Protein AF-A0A1Q3USV7-F1 (afdb_monomer_lite)

Sequence (73 aa):
MARMSCFAPIGYLLHRTRADGTEGLLMAPDLATAVRDAAMGEGWTAQQITCGRDVVLEGDALRAAIAASRRNA

Foldseek 3Di:
DDPPPPPDFQAKWWWKAAPVGDIDIDGDNYDLRSLLCCLVVVRIHTAFIATPHHTPDGDVRSVVSNVVSVVVD

Secondary structure (DSSP, 8-state):
-------S---EEEEEEETT--EEEEEESSHHHHHHHHHH-TTEEEEEEEETTEEEEEHHHHHHHHHHHHH--

Structure (mmCIF, N/CA/C/O backbone):
data_AF-A0A1Q3USV7-F1
#
_entry.id   AF-A0A1Q3USV7-F1
#
loop_
_atom_site.group_PDB
_atom_site.id
_atom_site.type_symbol
_atom_site.label_atom_id
_atom_site.label_alt_id
_atom_site.label_comp_id
_atom_site.label_asym_id
_atom_site.label_entity_id
_atom_site.label_seq_id
_atom_site.pdbx_PDB_ins_code
_atom_site.Cartn_x
_atom_site.Cartn_y
_atom_site.Cartn_z
_atom_site.occupancy
_atom_site.B_iso_or_equiv
_atom_site.auth_seq_id
_atom_site.auth_comp_id
_atom_site.auth_asym_id
_atom_site.auth_atom_id
_atom_site.pdbx_PDB_model_num
ATOM 1 N N . MET A 1 1 ? -8.342 -3.547 -36.554 1.00 39.47 1 MET A N 1
ATOM 2 C CA . MET A 1 1 ? -8.943 -3.011 -35.314 1.00 39.47 1 MET A CA 1
ATOM 3 C C . MET A 1 1 ? -8.047 -3.423 -34.151 1.00 39.47 1 MET A C 1
ATOM 5 O O . MET A 1 1 ? -8.222 -4.496 -33.593 1.00 39.47 1 MET A O 1
ATOM 9 N N . ALA A 1 2 ? -6.987 -2.655 -33.885 1.00 45.44 2 ALA A N 1
ATOM 10 C CA . ALA A 1 2 ? -6.029 -2.984 -32.834 1.00 45.44 2 ALA A CA 1
ATOM 11 C C . ALA A 1 2 ? -6.586 -2.479 -31.501 1.00 45.44 2 ALA A C 1
ATOM 13 O O . ALA A 1 2 ? -6.621 -1.276 -31.250 1.00 45.44 2 ALA A O 1
ATOM 14 N N . ARG A 1 3 ? -7.079 -3.397 -30.666 1.00 47.81 3 ARG A N 1
ATOM 15 C CA . ARG A 1 3 ? -7.423 -3.091 -29.278 1.00 47.81 3 ARG A CA 1
ATOM 16 C C . ARG A 1 3 ? -6.097 -2.885 -28.552 1.00 47.81 3 ARG A C 1
ATOM 18 O O . ARG A 1 3 ? -5.444 -3.848 -28.161 1.00 47.81 3 ARG A O 1
ATOM 25 N N . MET A 1 4 ? -5.657 -1.632 -28.481 1.00 43.00 4 MET A N 1
ATOM 26 C CA . MET A 1 4 ? -4.510 -1.229 -27.682 1.00 43.00 4 MET A CA 1
ATOM 27 C C . MET A 1 4 ? -4.897 -1.444 -26.221 1.00 43.00 4 MET A C 1
ATOM 29 O O . MET A 1 4 ? -5.556 -0.622 -25.592 1.00 43.00 4 MET A O 1
ATOM 33 N N . SER A 1 5 ? -4.597 -2.638 -25.723 1.00 44.12 5 SER A N 1
ATOM 34 C CA . SER A 1 5 ? -4.797 -3.011 -24.333 1.00 44.12 5 SER A CA 1
ATOM 35 C C . SER A 1 5 ? -3.725 -2.287 -23.523 1.00 44.12 5 SER A C 1
ATOM 37 O O . SER A 1 5 ? -2.687 -2.863 -23.229 1.00 44.12 5 SER A O 1
ATOM 39 N N . CYS A 1 6 ? -3.946 -1.021 -23.161 1.00 49.31 6 CYS A N 1
ATOM 40 C CA . CYS A 1 6 ? -3.069 -0.282 -22.240 1.00 49.31 6 CYS A CA 1
ATOM 41 C C . CYS A 1 6 ? -3.079 -0.848 -20.801 1.00 49.31 6 CYS A C 1
ATOM 43 O O . CYS A 1 6 ? -2.656 -0.176 -19.869 1.00 49.31 6 CYS A O 1
ATOM 45 N N . PHE A 1 7 ? -3.559 -2.075 -20.598 1.00 52.53 7 PHE A N 1
ATOM 46 C CA . PHE A 1 7 ? -3.556 -2.774 -19.319 1.00 52.53 7 PHE A CA 1
ATOM 47 C C . PHE A 1 7 ? -2.244 -3.559 -19.168 1.00 52.53 7 PHE A C 1
ATOM 49 O O . PHE A 1 7 ? -2.225 -4.786 -19.115 1.00 52.53 7 PHE A O 1
ATOM 56 N N . ALA A 1 8 ? -1.118 -2.844 -19.119 1.00 53.16 8 ALA A N 1
ATOM 57 C CA . ALA A 1 8 ? 0.005 -3.335 -18.322 1.00 53.16 8 ALA A CA 1
ATOM 58 C C . ALA A 1 8 ? -0.472 -3.357 -16.857 1.00 53.16 8 ALA 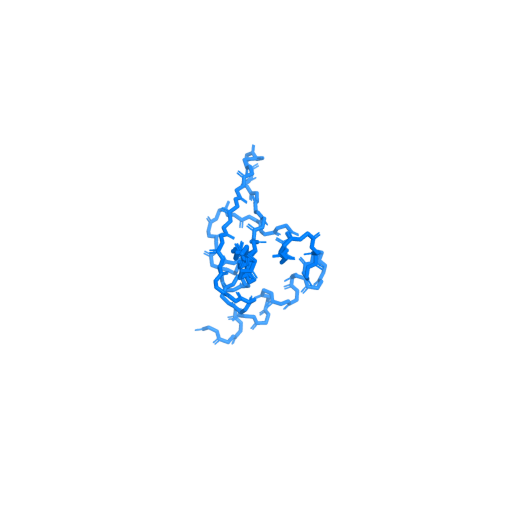A C 1
ATOM 60 O O . ALA A 1 8 ? -1.306 -2.509 -16.525 1.00 53.16 8 ALA A O 1
ATOM 61 N N . PRO A 1 9 ? -0.036 -4.288 -15.987 1.00 55.19 9 PRO A N 1
ATOM 62 C CA . PRO A 1 9 ? -0.389 -4.217 -14.574 1.00 55.19 9 PRO A CA 1
ATOM 63 C C . PRO A 1 9 ? 0.039 -2.838 -14.069 1.00 55.19 9 PRO A C 1
ATOM 65 O O . PRO A 1 9 ? 1.224 -2.525 -13.985 1.00 55.19 9 PRO A O 1
ATOM 68 N N . ILE A 1 10 ? -0.954 -1.974 -13.864 1.00 66.50 10 ILE A N 1
ATOM 69 C CA . ILE A 1 10 ? -0.787 -0.640 -13.306 1.00 66.50 10 ILE A CA 1
ATOM 70 C C . ILE A 1 10 ? -0.216 -0.936 -11.924 1.00 66.50 10 ILE A C 1
ATOM 72 O O . ILE A 1 10 ? -0.866 -1.665 -11.179 1.00 66.50 10 ILE A O 1
ATOM 76 N N . GLY A 1 11 ? 1.027 -0.526 -11.667 1.00 84.00 11 GLY A N 1
ATOM 77 C CA . GLY A 1 11 ? 1.836 -1.010 -10.546 1.00 84.00 11 GLY A CA 1
ATOM 78 C C . GLY A 1 11 ? 1.156 -0.940 -9.174 1.00 84.00 11 GLY A C 1
ATOM 79 O O . GLY A 1 11 ? 0.045 -0.441 -9.004 1.00 84.00 11 GLY A O 1
ATOM 80 N N . TYR A 1 12 ? 1.847 -1.430 -8.155 1.00 92.62 12 TYR A N 1
ATOM 81 C CA . TYR A 1 12 ? 1.303 -1.445 -6.803 1.00 92.62 12 TYR A CA 1
ATOM 82 C C . TYR A 1 12 ? 1.178 -0.014 -6.277 1.00 92.62 12 TYR A C 1
ATOM 84 O O . TYR A 1 12 ? 2.133 0.758 -6.308 1.00 92.62 12 TYR A O 1
ATOM 92 N N . LEU A 1 13 ? -0.007 0.346 -5.799 1.00 94.88 13 LEU A N 1
ATOM 93 C CA . LEU A 1 13 ? -0.303 1.661 -5.249 1.00 94.88 13 LEU A CA 1
ATOM 94 C C . LEU A 1 13 ? -0.331 1.573 -3.729 1.00 94.88 13 LEU A C 1
ATOM 96 O O . LEU A 1 13 ? -1.214 0.935 -3.156 1.00 94.88 13 LEU A O 1
ATOM 100 N N . LEU A 1 14 ? 0.626 2.235 -3.090 1.00 95.44 14 LEU A N 1
ATOM 101 C CA . LEU A 1 14 ? 0.666 2.461 -1.656 1.00 95.44 14 LEU A CA 1
ATOM 102 C C . LEU A 1 14 ? -0.185 3.683 -1.309 1.00 95.44 14 LEU A C 1
ATOM 104 O O . LEU A 1 14 ? 0.136 4.812 -1.684 1.00 95.44 14 LEU A O 1
ATOM 108 N N . HIS A 1 15 ? -1.239 3.450 -0.538 1.00 95.56 15 HIS A N 1
ATOM 109 C CA . HIS A 1 15 ? -2.054 4.484 0.085 1.00 95.56 15 HIS A CA 1
ATOM 110 C C . HIS A 1 15 ? -1.470 4.804 1.453 1.00 95.56 15 HIS A C 1
ATOM 112 O O . HIS A 1 15 ? -1.235 3.905 2.266 1.00 95.56 15 HIS A O 1
ATOM 118 N N . ARG A 1 16 ? -1.230 6.083 1.716 1.00 95.12 16 ARG A N 1
ATOM 119 C CA . ARG A 1 16 ? -0.599 6.550 2.948 1.00 95.12 16 ARG A CA 1
ATOM 120 C C . ARG A 1 16 ? -1.209 7.858 3.418 1.00 95.12 16 ARG A C 1
ATOM 122 O O . ARG A 1 16 ? -1.672 8.656 2.613 1.00 95.12 16 ARG A O 1
ATOM 129 N N . THR A 1 17 ? -1.165 8.094 4.716 1.00 95.94 17 THR A N 1
ATOM 130 C CA . THR A 1 17 ? -1.686 9.306 5.349 1.00 95.94 17 THR A CA 1
ATOM 131 C C . THR A 1 17 ? -0.627 9.958 6.219 1.00 95.94 17 THR A C 1
ATOM 133 O O . THR A 1 17 ? 0.209 9.286 6.821 1.00 95.94 17 THR A O 1
ATOM 136 N N . ARG A 1 18 ? -0.635 11.285 6.288 1.00 94.38 18 ARG A N 1
ATOM 137 C CA . ARG A 1 18 ? 0.137 12.036 7.282 1.00 94.38 18 ARG A CA 1
ATOM 138 C C . ARG A 1 18 ? -0.649 12.184 8.580 1.00 94.38 18 ARG A C 1
ATOM 140 O O . ARG A 1 18 ? -1.863 11.995 8.614 1.00 94.38 18 ARG A O 1
ATOM 147 N N . ALA A 1 19 ? 0.049 12.570 9.646 1.00 91.62 19 ALA A N 1
ATOM 148 C CA . ALA A 1 19 ? -0.562 12.855 10.947 1.00 91.62 19 ALA A CA 1
ATOM 149 C C . ALA A 1 19 ? -1.575 14.019 10.910 1.00 91.62 19 ALA A C 1
ATOM 151 O O . ALA A 1 19 ? -2.456 14.082 11.759 1.00 91.62 19 ALA A O 1
ATOM 152 N N . ASP A 1 20 ? -1.469 14.913 9.922 1.00 93.38 20 ASP A N 1
ATOM 153 C C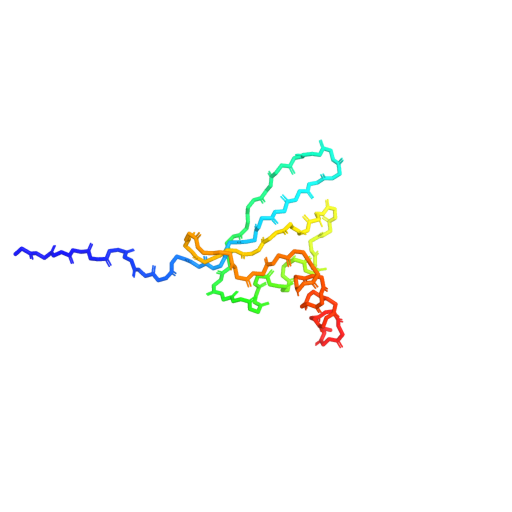A . ASP A 1 20 ? -2.420 16.007 9.676 1.00 93.38 20 ASP A CA 1
ATOM 154 C C . ASP A 1 20 ? -3.668 15.570 8.881 1.00 93.38 20 ASP A C 1
ATOM 156 O O . ASP A 1 20 ? -4.537 16.391 8.598 1.00 93.38 20 ASP A O 1
ATOM 160 N N . GLY A 1 21 ? -3.766 14.284 8.522 1.00 92.75 21 GLY A N 1
ATOM 161 C CA . GLY A 1 21 ? -4.855 13.726 7.722 1.00 92.75 21 GLY A CA 1
ATOM 162 C C . GLY A 1 21 ? -4.649 13.830 6.209 1.00 92.75 21 GLY A C 1
ATOM 163 O O . GLY A 1 21 ? -5.486 13.329 5.464 1.00 92.75 21 GLY A O 1
ATOM 164 N N . THR A 1 22 ? -3.548 14.422 5.731 1.00 94.81 22 THR A N 1
ATOM 165 C CA . THR A 1 22 ? -3.256 14.498 4.293 1.00 94.81 22 THR A CA 1
ATOM 166 C C . THR A 1 22 ? -3.092 13.100 3.711 1.00 94.81 22 THR A C 1
ATOM 168 O O . THR A 1 22 ? -2.230 12.333 4.148 1.00 94.81 22 THR A O 1
ATOM 171 N N . GLU A 1 23 ? -3.883 12.788 2.691 1.00 95.06 23 GLU A N 1
ATOM 172 C CA . GLU A 1 23 ? -3.783 11.542 1.939 1.00 95.06 23 GLU A CA 1
ATOM 173 C C . GLU A 1 23 ? -2.718 11.650 0.844 1.00 95.06 23 GLU A C 1
ATOM 175 O O . GLU A 1 23 ? -2.532 12.685 0.202 1.00 95.06 23 GLU A O 1
ATOM 180 N N . GLY A 1 24 ? -1.995 10.558 0.629 1.00 92.69 24 GLY A N 1
ATOM 181 C CA . GLY A 1 2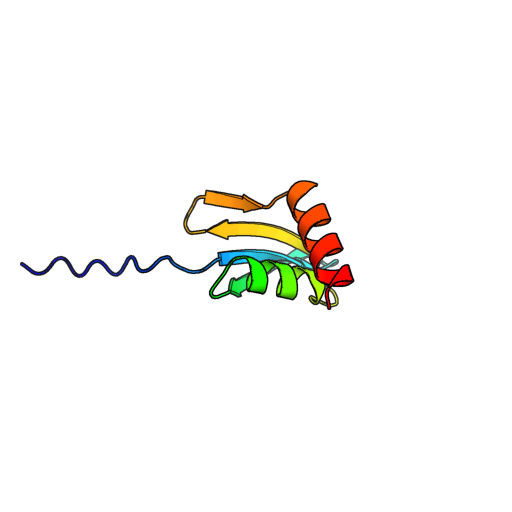4 ? -0.954 10.448 -0.374 1.00 92.69 24 GLY A CA 1
ATOM 182 C C . GLY A 1 24 ? -0.978 9.078 -1.028 1.00 92.69 24 GLY A C 1
ATOM 183 O O . GLY A 1 24 ? -1.234 8.059 -0.387 1.00 92.69 24 GLY A O 1
ATOM 184 N N . LEU A 1 25 ? -0.653 9.063 -2.314 1.00 93.25 25 LEU A N 1
ATOM 185 C CA . LEU A 1 25 ? -0.550 7.850 -3.108 1.00 93.25 25 LEU A CA 1
ATOM 186 C C . LEU A 1 25 ? 0.865 7.743 -3.674 1.00 93.25 25 LEU A C 1
ATOM 188 O O . LEU A 1 25 ? 1.410 8.732 -4.167 1.00 93.25 25 LEU A O 1
ATOM 192 N N . LEU A 1 26 ? 1.462 6.557 -3.605 1.00 92.81 26 LEU A N 1
ATOM 193 C CA . LEU A 1 26 ? 2.751 6.274 -4.226 1.00 92.81 26 LEU A CA 1
ATOM 194 C C . LEU A 1 26 ? 2.640 5.026 -5.097 1.00 92.81 26 LEU A C 1
ATOM 196 O O . LEU A 1 26 ? 2.164 3.991 -4.640 1.00 92.81 26 LEU A O 1
ATOM 200 N N . MET A 1 27 ? 3.078 5.132 -6.348 1.00 93.50 27 MET A N 1
ATOM 201 C CA . MET A 1 27 ? 3.131 4.004 -7.271 1.00 93.50 27 MET A CA 1
ATOM 202 C C . MET A 1 27 ? 4.499 3.335 -7.202 1.00 93.50 27 MET A C 1
ATOM 204 O O . MET A 1 27 ? 5.522 4.011 -7.283 1.00 93.50 27 MET A O 1
ATOM 208 N N . ALA A 1 28 ? 4.494 2.011 -7.117 1.00 91.81 28 ALA A N 1
ATOM 209 C CA . ALA A 1 28 ? 5.675 1.171 -7.114 1.00 91.81 28 ALA A CA 1
ATOM 210 C C . ALA A 1 28 ? 5.596 0.117 -8.236 1.00 91.81 28 ALA A C 1
ATOM 212 O O . ALA A 1 28 ? 4.503 -0.338 -8.590 1.00 91.81 28 ALA A O 1
ATOM 213 N N . PRO A 1 29 ? 6.742 -0.303 -8.796 1.00 90.94 29 PRO A N 1
ATOM 214 C CA . PRO A 1 29 ? 6.787 -1.291 -9.876 1.00 90.94 29 PRO A CA 1
ATOM 215 C C . PRO A 1 29 ? 6.365 -2.701 -9.433 1.00 90.94 29 PRO A C 1
ATOM 217 O O . PRO A 1 29 ? 5.876 -3.482 -10.246 1.00 90.94 29 PRO A O 1
ATOM 220 N N . ASP A 1 30 ? 6.526 -3.028 -8.152 1.00 91.50 30 ASP A N 1
ATOM 221 C CA . ASP A 1 30 ? 6.231 -4.336 -7.573 1.00 91.50 30 ASP A CA 1
ATOM 222 C C . ASP A 1 30 ? 5.851 -4.214 -6.082 1.00 91.50 30 ASP A C 1
ATOM 224 O O . ASP A 1 30 ? 6.027 -3.161 -5.458 1.00 91.50 30 ASP A O 1
ATOM 228 N N . LEU A 1 31 ? 5.320 -5.299 -5.507 1.00 91.75 31 LEU A N 1
ATOM 229 C CA . LEU A 1 31 ? 4.853 -5.324 -4.119 1.00 91.75 31 LEU A CA 1
ATOM 230 C C . LEU A 1 31 ? 5.991 -5.121 -3.113 1.00 91.75 31 LEU A C 1
ATOM 232 O O . LEU A 1 31 ? 5.795 -4.449 -2.102 1.00 91.75 31 LEU A O 1
ATOM 236 N N . ALA A 1 32 ? 7.171 -5.690 -3.367 1.00 93.12 32 ALA A N 1
ATOM 237 C CA . ALA A 1 32 ? 8.301 -5.572 -2.453 1.00 93.12 32 ALA A CA 1
ATOM 238 C C . ALA A 1 32 ? 8.778 -4.116 -2.371 1.00 93.12 32 ALA A C 1
ATOM 240 O O . ALA A 1 32 ? 9.012 -3.611 -1.272 1.00 93.12 32 ALA A O 1
ATOM 241 N N . THR A 1 33 ? 8.835 -3.419 -3.509 1.00 92.62 33 THR A N 1
ATOM 242 C CA . THR A 1 33 ? 9.136 -1.986 -3.566 1.00 92.62 33 THR A CA 1
ATOM 243 C C . THR A 1 33 ? 8.071 -1.160 -2.834 1.00 92.62 33 THR A C 1
ATOM 245 O O . THR A 1 33 ? 8.429 -0.351 -1.982 1.00 92.62 33 THR A O 1
ATOM 248 N N . ALA A 1 34 ? 6.773 -1.429 -3.040 1.00 94.38 34 ALA A N 1
ATOM 249 C CA . ALA A 1 34 ? 5.698 -0.735 -2.314 1.00 94.38 34 ALA A CA 1
ATOM 250 C C . ALA A 1 34 ? 5.798 -0.909 -0.787 1.00 94.38 34 ALA A C 1
ATOM 252 O O . ALA A 1 34 ? 5.619 0.045 -0.029 1.00 94.38 34 ALA A O 1
ATOM 253 N N . VAL A 1 35 ? 6.100 -2.125 -0.319 1.00 94.94 35 VAL A N 1
ATOM 254 C CA . VAL A 1 35 ? 6.286 -2.416 1.112 1.00 94.94 35 VAL A CA 1
ATOM 255 C C . VAL A 1 35 ? 7.539 -1.723 1.655 1.00 94.94 35 VAL A C 1
ATOM 257 O O . VAL A 1 35 ? 7.520 -1.224 2.782 1.00 94.94 35 VAL A O 1
ATOM 260 N N . ARG A 1 36 ? 8.617 -1.644 0.866 1.00 94.19 36 ARG A N 1
ATOM 261 C CA . ARG A 1 36 ? 9.833 -0.917 1.249 1.00 94.19 36 ARG A CA 1
ATOM 262 C C . ARG A 1 36 ? 9.563 0.579 1.391 1.00 94.19 36 ARG A C 1
ATOM 264 O O . ARG A 1 36 ? 9.964 1.170 2.390 1.00 94.19 36 ARG A O 1
ATOM 271 N N . ASP A 1 37 ? 8.829 1.173 0.456 1.00 92.94 37 ASP A N 1
ATOM 272 C CA . ASP A 1 37 ? 8.427 2.580 0.537 1.00 92.94 37 ASP A CA 1
ATOM 273 C C . ASP A 1 37 ? 7.509 2.842 1.737 1.00 92.94 37 ASP A C 1
ATOM 275 O O . ASP A 1 37 ? 7.655 3.848 2.434 1.00 92.94 37 ASP A O 1
ATOM 279 N N . ALA A 1 38 ? 6.603 1.908 2.037 1.00 93.19 38 ALA A N 1
ATOM 280 C CA . ALA A 1 38 ? 5.771 1.953 3.236 1.00 93.19 38 ALA A CA 1
ATOM 281 C C . ALA A 1 38 ? 6.601 1.877 4.528 1.00 93.19 38 ALA A C 1
ATOM 283 O O . ALA A 1 38 ? 6.260 2.506 5.528 1.00 93.19 38 ALA A O 1
ATOM 284 N N . ALA A 1 39 ? 7.703 1.125 4.514 1.00 92.69 39 ALA A N 1
ATOM 285 C CA . ALA A 1 39 ? 8.603 0.999 5.652 1.00 92.69 39 ALA A CA 1
ATOM 286 C C . ALA A 1 39 ? 9.457 2.251 5.889 1.00 92.69 39 ALA A C 1
ATOM 288 O O . ALA A 1 39 ? 9.708 2.568 7.057 1.00 92.69 39 ALA A O 1
ATOM 289 N N . MET A 1 40 ? 9.876 2.921 4.809 1.00 88.94 40 MET A N 1
ATOM 290 C CA . MET A 1 40 ? 10.791 4.072 4.799 1.00 88.94 40 MET A CA 1
ATOM 291 C C . MET A 1 40 ? 10.086 5.437 4.815 1.00 88.94 40 MET A C 1
ATOM 293 O O . MET A 1 40 ? 10.751 6.456 4.975 1.00 88.94 40 MET A O 1
ATOM 297 N N . GLY A 1 41 ? 8.765 5.481 4.616 1.00 80.00 41 GLY A N 1
ATOM 298 C CA . GLY A 1 41 ? 7.987 6.716 4.508 1.00 80.00 41 GLY A CA 1
ATOM 299 C C . GLY A 1 41 ? 7.974 7.547 5.792 1.00 80.00 41 GLY A C 1
ATOM 300 O O . GLY A 1 41 ? 7.029 7.476 6.571 1.00 80.00 41 GLY A O 1
ATOM 301 N N . GLU A 1 42 ? 9.001 8.365 6.007 1.00 79.19 42 GLU A N 1
ATOM 302 C CA . GLU A 1 42 ? 9.096 9.237 7.176 1.00 79.19 42 GLU A CA 1
ATOM 303 C C . GLU A 1 42 ? 7.938 10.248 7.201 1.00 79.19 42 GLU A C 1
ATOM 305 O O . GLU A 1 42 ? 7.623 10.902 6.202 1.00 79.19 42 GLU A O 1
ATOM 310 N 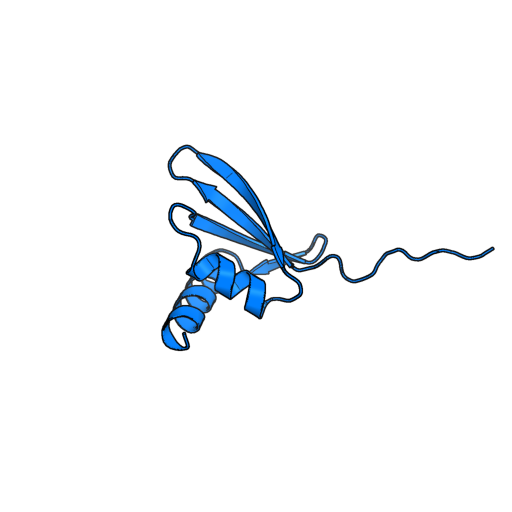N . GLY A 1 43 ? 7.249 10.335 8.342 1.00 88.06 43 GLY A N 1
ATOM 311 C CA . GLY A 1 43 ? 6.056 11.171 8.505 1.00 88.06 43 GLY A CA 1
ATOM 312 C C . GL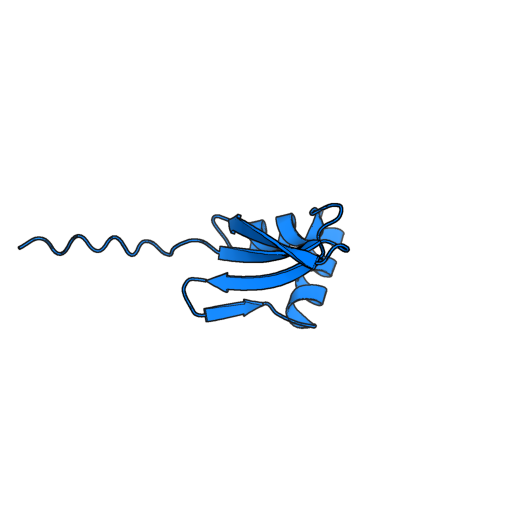Y A 1 43 ? 4.802 10.660 7.784 1.00 88.06 43 GLY A C 1
ATOM 313 O O . GLY A 1 43 ? 3.762 11.311 7.863 1.00 88.06 43 GLY A O 1
ATOM 314 N N . TRP A 1 44 ? 4.868 9.507 7.113 1.00 94.06 44 TRP A N 1
ATOM 315 C CA . TRP A 1 44 ? 3.733 8.868 6.457 1.00 94.06 44 TRP A CA 1
ATOM 316 C C . TRP A 1 44 ? 3.366 7.555 7.149 1.00 94.06 44 TRP A C 1
ATOM 318 O O . TRP A 1 44 ? 4.216 6.737 7.485 1.00 94.06 44 TRP A O 1
ATOM 328 N N . THR A 1 45 ? 2.069 7.324 7.310 1.00 93.56 45 THR A N 1
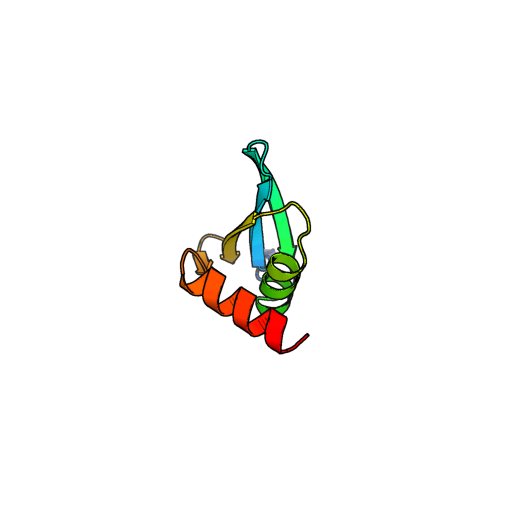ATOM 329 C CA . THR A 1 45 ? 1.503 6.065 7.791 1.00 93.56 45 THR A CA 1
ATOM 330 C C . THR A 1 45 ? 0.907 5.323 6.609 1.00 93.56 45 THR A C 1
ATOM 332 O O . THR A 1 45 ? 0.010 5.830 5.942 1.00 93.56 45 THR A O 1
ATOM 335 N N . ALA A 1 46 ? 1.422 4.134 6.318 1.00 95.25 46 ALA A N 1
ATOM 336 C CA . ALA A 1 46 ? 0.870 3.270 5.284 1.00 95.25 46 ALA A CA 1
ATOM 337 C C . ALA A 1 46 ? -0.488 2.703 5.724 1.00 95.25 46 ALA A C 1
ATOM 339 O O . ALA A 1 46 ? -0.591 2.117 6.800 1.00 95.25 46 ALA A O 1
ATOM 340 N N . GLN A 1 47 ? -1.502 2.852 4.872 1.00 95.62 47 GLN A N 1
ATOM 341 C CA . GLN A 1 47 ? -2.876 2.420 5.139 1.00 95.62 47 GLN A CA 1
ATOM 342 C C . GLN A 1 47 ? -3.196 1.103 4.428 1.00 95.62 47 GLN A C 1
ATOM 344 O O . GLN A 1 47 ? -3.688 0.163 5.049 1.00 95.62 47 GLN A O 1
ATOM 349 N N . GLN A 1 48 ? -2.891 1.026 3.131 1.00 96.31 48 GLN A N 1
ATOM 350 C CA . GLN A 1 48 ? -3.122 -0.157 2.298 1.00 96.31 48 GLN A CA 1
ATOM 351 C C . GLN A 1 48 ? -2.239 -0.129 1.046 1.00 96.31 48 GLN A C 1
ATOM 353 O O . GLN A 1 48 ? -1.777 0.930 0.619 1.00 96.31 48 GLN A O 1
ATOM 358 N N . ILE A 1 49 ? -2.027 -1.292 0.437 1.00 95.94 49 ILE A N 1
ATOM 359 C CA . ILE A 1 49 ? -1.397 -1.449 -0.873 1.00 95.94 49 ILE A CA 1
ATOM 360 C C . ILE A 1 49 ? -2.398 -2.138 -1.794 1.00 95.94 49 ILE A C 1
ATOM 362 O O . ILE A 1 49 ? -2.935 -3.194 -1.462 1.00 95.94 49 ILE A O 1
ATOM 366 N N . THR A 1 50 ? -2.617 -1.550 -2.963 1.00 95.19 50 THR A N 1
ATOM 367 C CA . THR A 1 50 ? -3.561 -2.040 -3.976 1.00 95.19 50 THR A CA 1
ATOM 368 C C . THR A 1 50 ? -2.837 -2.365 -5.279 1.00 95.19 50 THR A C 1
ATOM 370 O O . THR A 1 50 ? -1.779 -1.807 -5.556 1.00 95.19 50 THR A O 1
ATOM 373 N N . CYS A 1 51 ? -3.394 -3.262 -6.086 1.00 91.31 51 CYS A N 1
ATOM 374 C CA . CYS A 1 51 ? -2.961 -3.524 -7.456 1.00 91.31 51 CYS A CA 1
ATOM 375 C C . CYS A 1 51 ? -4.194 -3.423 -8.354 1.00 91.31 51 CYS A C 1
ATOM 377 O O . CYS A 1 51 ? -5.134 -4.207 -8.228 1.00 91.31 51 CYS A O 1
ATOM 379 N N . GLY A 1 52 ? -4.242 -2.406 -9.216 1.00 86.94 52 GLY A N 1
ATOM 380 C CA . GLY A 1 52 ? -5.474 -2.069 -9.928 1.00 86.94 52 GLY A CA 1
ATOM 381 C C . GLY A 1 52 ? -6.606 -1.699 -8.961 1.00 86.94 52 GLY A C 1
ATOM 382 O O . GLY A 1 52 ? -6.552 -0.652 -8.323 1.00 86.94 52 GLY A O 1
ATOM 383 N N . ARG A 1 53 ? -7.650 -2.533 -8.888 1.00 86.12 53 ARG A N 1
ATOM 384 C CA . ARG A 1 53 ? -8.808 -2.327 -7.993 1.00 86.12 53 ARG A CA 1
ATOM 385 C C . ARG A 1 53 ? -8.782 -3.229 -6.758 1.00 86.12 53 ARG A C 1
ATOM 387 O O . ARG A 1 53 ? -9.641 -3.077 -5.897 1.00 86.12 53 ARG A O 1
ATOM 394 N N . ASP A 1 54 ? -7.825 -4.146 -6.682 1.00 91.38 54 ASP A N 1
ATOM 395 C CA . ASP A 1 54 ? -7.745 -5.154 -5.635 1.00 91.38 54 ASP A CA 1
ATOM 396 C C . ASP A 1 54 ? -6.843 -4.684 -4.493 1.00 91.38 54 ASP A C 1
ATOM 398 O O . ASP A 1 54 ? -5.755 -4.146 -4.722 1.00 91.38 54 ASP A O 1
ATOM 402 N N . VAL A 1 55 ? -7.280 -4.913 -3.253 1.00 93.81 55 VAL A N 1
ATOM 403 C CA . VAL A 1 55 ? -6.456 -4.698 -2.058 1.00 93.81 55 VAL A CA 1
ATOM 404 C C . VAL A 1 55 ? -5.552 -5.908 -1.869 1.00 93.81 55 VAL A C 1
ATOM 406 O O . VAL A 1 55 ? -6.019 -7.036 -1.736 1.00 93.81 55 VAL A O 1
ATOM 409 N N . VAL A 1 56 ? -4.243 -5.670 -1.878 1.00 94.31 56 VAL A N 1
ATOM 410 C CA . VAL A 1 56 ? -3.219 -6.718 -1.769 1.00 94.31 56 VAL A CA 1
ATOM 411 C C . VAL A 1 56 ? -2.735 -6.851 -0.330 1.00 94.31 56 VAL A C 1
ATOM 413 O O . VAL A 1 56 ? -2.541 -7.962 0.156 1.00 94.31 56 VAL A O 1
ATOM 416 N N . LEU A 1 57 ? -2.531 -5.723 0.357 1.00 95.50 57 LEU A N 1
ATOM 417 C CA . LEU A 1 57 ? -2.141 -5.687 1.765 1.00 95.50 57 LEU A CA 1
ATOM 418 C C . LEU A 1 57 ? -2.865 -4.555 2.486 1.00 95.50 57 LEU A C 1
ATOM 420 O O . LEU A 1 57 ? -2.810 -3.407 2.057 1.00 95.50 57 LEU A O 1
ATOM 424 N N . GLU A 1 58 ? -3.452 -4.862 3.634 1.00 96.12 58 GLU A N 1
ATOM 425 C CA . GLU A 1 58 ? -4.058 -3.887 4.539 1.00 96.12 58 GLU A CA 1
ATOM 426 C C . GLU A 1 58 ? -3.964 -4.373 5.992 1.00 96.12 58 GLU A C 1
ATOM 428 O O . GLU A 1 58 ? -3.580 -5.519 6.258 1.00 96.12 58 GLU A O 1
ATOM 433 N N . GLY A 1 59 ? -4.273 -3.485 6.940 1.00 94.62 59 GLY A N 1
ATOM 434 C CA . GLY A 1 59 ? -4.371 -3.828 8.360 1.00 94.62 59 GLY A CA 1
ATOM 435 C C . GLY A 1 59 ? -3.119 -4.519 8.915 1.00 94.62 59 GLY A C 1
ATOM 436 O O . GLY A 1 59 ? -1.989 -4.064 8.715 1.00 94.62 59 GLY A O 1
ATOM 437 N N . ASP A 1 60 ? -3.311 -5.630 9.629 1.00 94.56 60 ASP A N 1
ATOM 438 C CA . ASP A 1 60 ? -2.214 -6.354 10.280 1.00 94.56 60 ASP A CA 1
ATOM 439 C C . ASP A 1 60 ? -1.292 -7.082 9.295 1.00 94.56 60 ASP A C 1
ATOM 441 O O . ASP A 1 60 ? -0.088 -7.170 9.544 1.00 94.56 60 ASP A O 1
ATOM 445 N N . ALA A 1 61 ? -1.809 -7.526 8.145 1.00 94.94 61 ALA A N 1
ATOM 446 C CA . ALA A 1 61 ? -0.987 -8.131 7.098 1.00 94.94 61 ALA A CA 1
ATOM 447 C C . ALA A 1 61 ? 0.016 -7.114 6.528 1.00 94.94 61 ALA A C 1
ATOM 449 O O . ALA A 1 61 ? 1.200 -7.423 6.369 1.00 94.94 61 ALA A O 1
ATOM 450 N N . LEU A 1 62 ? -0.429 -5.872 6.306 1.00 95.06 62 LEU A N 1
ATOM 451 C CA . LEU A 1 62 ? 0.446 -4.777 5.891 1.00 95.06 62 LEU A CA 1
ATOM 452 C C . LEU A 1 62 ? 1.501 -4.460 6.959 1.00 95.06 62 LEU A C 1
ATOM 454 O O . LEU A 1 62 ? 2.687 -4.354 6.645 1.00 95.06 62 LEU A O 1
ATOM 458 N N . ARG A 1 63 ? 1.095 -4.353 8.230 1.00 93.88 63 ARG A N 1
ATOM 459 C CA . ARG A 1 63 ? 2.024 -4.096 9.346 1.00 93.88 63 ARG A CA 1
ATOM 460 C C . ARG A 1 63 ? 3.089 -5.184 9.462 1.00 93.88 63 ARG A C 1
ATOM 462 O O . ARG A 1 63 ? 4.266 -4.869 9.637 1.00 93.88 63 ARG A O 1
ATOM 469 N N . ALA A 1 64 ? 2.696 -6.451 9.330 1.00 94.81 64 ALA A N 1
ATOM 470 C CA . ALA A 1 64 ? 3.614 -7.582 9.361 1.00 94.81 64 ALA A CA 1
ATOM 471 C C . ALA A 1 64 ? 4.607 -7.540 8.188 1.00 94.81 64 ALA A C 1
ATOM 473 O O . ALA A 1 64 ? 5.807 -7.729 8.406 1.00 94.81 64 ALA A O 1
ATOM 474 N N . ALA A 1 65 ? 4.136 -7.233 6.974 1.00 94.44 65 ALA A N 1
ATOM 475 C CA . ALA A 1 65 ? 4.984 -7.093 5.791 1.00 94.44 65 ALA A CA 1
ATOM 476 C C . ALA A 1 65 ? 6.002 -5.949 5.939 1.00 94.44 65 ALA A C 1
ATOM 478 O O . ALA A 1 65 ? 7.191 -6.141 5.684 1.00 94.44 65 ALA A O 1
ATOM 479 N N . ILE A 1 66 ? 5.568 -4.786 6.436 1.00 93.31 66 ILE A N 1
ATOM 480 C CA . ILE A 1 66 ? 6.445 -3.639 6.719 1.00 93.31 66 ILE A CA 1
ATOM 481 C C . ILE A 1 66 ? 7.494 -4.002 7.777 1.00 93.31 66 ILE A C 1
ATOM 483 O O . ILE A 1 66 ? 8.684 -3.745 7.592 1.00 93.31 66 ILE A O 1
ATOM 487 N N . ALA A 1 67 ? 7.079 -4.634 8.878 1.00 92.88 67 ALA A N 1
ATOM 488 C CA . ALA A 1 67 ? 7.995 -5.060 9.932 1.00 92.88 67 ALA A CA 1
ATOM 489 C C . ALA A 1 67 ? 9.016 -6.091 9.426 1.00 92.88 67 ALA A C 1
ATOM 491 O O . ALA A 1 67 ? 10.183 -6.043 9.811 1.00 92.88 67 ALA A O 1
ATOM 492 N N . ALA A 1 68 ? 8.599 -7.010 8.550 1.00 91.81 68 ALA A N 1
ATOM 493 C CA . ALA A 1 68 ? 9.500 -7.953 7.899 1.00 91.81 68 ALA A CA 1
ATOM 494 C C . ALA A 1 68 ? 10.491 -7.245 6.965 1.00 91.81 68 ALA A C 1
ATOM 496 O O . ALA A 1 68 ? 11.680 -7.550 7.016 1.00 91.81 68 ALA A O 1
ATOM 497 N N . SER A 1 69 ? 10.037 -6.267 6.178 1.00 90.38 69 SER A N 1
ATOM 498 C CA . SER A 1 69 ? 10.904 -5.478 5.296 1.00 90.38 69 SER A CA 1
ATOM 499 C C . SER A 1 69 ? 11.990 -4.730 6.077 1.00 90.38 69 SER A C 1
ATOM 501 O O . SER A 1 69 ? 13.158 -4.817 5.712 1.00 90.38 69 SER A O 1
ATOM 503 N N . ARG A 1 70 ? 11.648 -4.104 7.214 1.00 86.69 70 ARG A N 1
ATOM 504 C CA . ARG A 1 70 ? 12.615 -3.398 8.080 1.00 86.69 70 ARG A CA 1
ATOM 505 C C . ARG A 1 70 ? 13.695 -4.296 8.681 1.00 86.69 70 ARG A C 1
ATOM 507 O O . ARG A 1 70 ? 14.783 -3.817 8.951 1.00 86.69 70 ARG A O 1
ATOM 514 N N . ARG A 1 71 ? 13.401 -5.578 8.916 1.00 83.19 71 ARG A N 1
ATOM 515 C CA . ARG A 1 71 ? 14.389 -6.540 9.441 1.00 83.19 71 ARG A CA 1
ATOM 516 C C . ARG A 1 71 ? 15.406 -7.000 8.395 1.00 83.19 71 ARG A C 1
ATOM 518 O O . ARG A 1 71 ? 16.429 -7.554 8.774 1.00 83.19 71 ARG A O 1
ATOM 525 N N . ASN A 1 72 ? 15.093 -6.833 7.111 1.00 69.00 72 ASN A N 1
ATOM 526 C CA . ASN A 1 72 ? 15.928 -7.268 5.988 1.00 69.00 72 ASN A CA 1
ATOM 527 C C . ASN A 1 72 ? 16.640 -6.097 5.282 1.00 69.00 72 ASN A C 1
ATOM 529 O O . ASN A 1 72 ? 17.313 -6.329 4.280 1.00 69.00 72 ASN A O 1
ATOM 533 N N . ALA A 1 73 ? 16.444 -4.862 5.755 1.00 60.88 73 ALA A N 1
ATOM 534 C CA . ALA A 1 73 ? 17.054 -3.642 5.222 1.00 60.88 73 ALA A CA 1
ATOM 535 C C . ALA A 1 73 ? 18.305 -3.268 6.022 1.00 60.88 73 ALA A C 1
ATOM 537 O O . ALA A 1 73 ? 19.251 -2.766 5.378 1.00 60.88 73 ALA A O 1
#

Radius of gyration: 13.77 Å; chains: 1; bounding box: 26×24×46 Å

pLDDT: mean 85.84, std 15.72, range [39.47, 96.31]